Protein AF-A0A524P152-F1 (afdb_monomer)

Solvent-accessible surface area (backbone atoms only — not comparable to full-atom values): 6183 Å² total; per-residue (Å²): 142,79,65,71,64,61,44,56,47,36,22,61,56,45,29,46,47,77,41,80,90,74,22,30,39,37,40,33,74,61,73,58,94,95,46,60,65,48,78,47,65,31,60,52,102,56,41,26,31,38,41,35,40,31,69,88,78,32,38,36,35,41,30,28,68,40,44,80,50,45,88,43,56,32,80,39,44,29,40,40,49,99,88,68,53,75,42,82,50,85,67,97,57,68,50,51,34,30,67,70,37,72,51,70,46,69,61,90,127

Secondary structure (DSSP, 8-state):
--HHHHHHHHHHHHTEEEETTTTEEEE---PPTT-SEEEEEEE-SSEEEEEEEETTT-EEEEEEEEES-TT-EE-EEEEE-TTS-EEEPP-SS-EE--TT-EEEEE---

Foldseek 3Di:
DPPPPVQVVQCVQQVWDADQVQLEIETAHDDDPPDQKDWGWHDDPFWIWTWIAGNVQQKIKTATQDGPAQARWRPFYWYQYPVRDTDTWDDPDTQTNHHGGMDMTGDDD

Radius of gyration: 13.33 Å; Cα contacts (8 Å, |Δi|>4): 227; chains: 1; bounding box: 30×37×34 Å

Mean predicted aligned error: 5.1 Å

Sequence (109 aa):
MTHPVIWAVLPALAGMFYNVADETIIISPKVLAGTDNIRLPVFFPKAWFMMEFNINTKYVSLTVIYSKNPEANIEKILYRNLQGHDFRLPLLQPFILEEGEVWKGEIPY

Nearest PDB structures (foldseek):
  6wts-assembly1_C  TM=5.956E-01  e=7.957E-01  Paraclostridium sordellii
  8jb5-assembly1_A  TM=6.070E-01  e=2.583E+00  Paraclostridium sordellii ATCC 9714
  8x2h-assembly1_A  TM=6.963E-01  e=4.525E+00  Paraclostridium sordellii ATCC 9714
  7ekx-assembly2_B  TM=3.673E-01  e=1.559E+00  Nakaseomyces glabratus CBS 138
  5d06-assembly2_B  TM=3.327E-01  e=1.474E+00  Nakaseomyces glabratus CBS 138

Structure (mmCIF, N/CA/C/O backbone):
data_AF-A0A524P152-F1
#
_entry.id   AF-A0A524P152-F1
#
loop_
_atom_site.group_PDB
_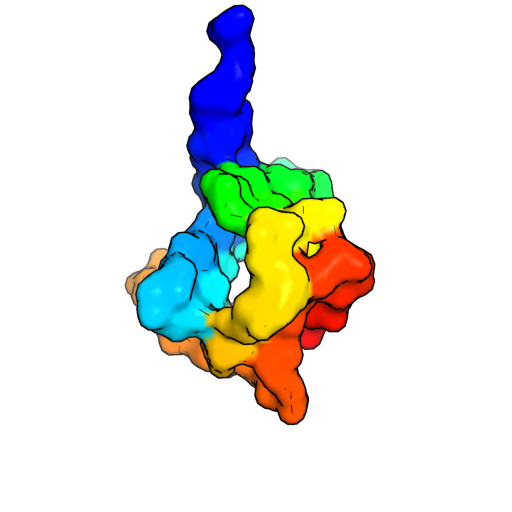atom_site.id
_atom_site.type_symbol
_atom_site.label_atom_id
_atom_site.label_alt_id
_atom_site.label_comp_id
_atom_site.label_asym_id
_atom_site.label_entity_id
_atom_site.label_seq_id
_atom_site.pdbx_PDB_ins_code
_atom_site.Cartn_x
_atom_site.Cartn_y
_atom_site.Cartn_z
_atom_site.occupancy
_atom_site.B_iso_or_equiv
_atom_site.auth_seq_id
_atom_site.auth_comp_id
_atom_site.auth_asym_id
_atom_site.auth_atom_id
_atom_site.pdbx_PDB_model_num
ATOM 1 N N . MET A 1 1 ? -12.929 26.382 2.096 1.00 42.88 1 MET A N 1
ATOM 2 C CA . MET A 1 1 ? -13.582 25.242 1.409 1.00 42.88 1 MET A CA 1
ATOM 3 C C . MET A 1 1 ? -12.719 24.773 0.231 1.00 42.88 1 MET A C 1
ATOM 5 O O . MET A 1 1 ? -13.077 25.001 -0.912 1.00 42.88 1 MET A O 1
ATOM 9 N N . THR A 1 2 ? -11.563 24.151 0.490 1.00 44.62 2 THR A N 1
ATOM 10 C CA . THR A 1 2 ? -10.563 23.768 -0.542 1.00 44.62 2 THR A CA 1
ATOM 11 C C . THR A 1 2 ? -10.142 22.294 -0.470 1.00 44.62 2 THR A C 1
ATOM 13 O O . THR A 1 2 ? -9.168 21.890 -1.095 1.00 44.62 2 THR A O 1
ATOM 16 N N . HIS A 1 3 ? -10.846 21.461 0.297 1.00 54.84 3 HIS A N 1
ATOM 17 C CA . HIS A 1 3 ? -10.335 20.141 0.686 1.00 54.84 3 HIS A CA 1
ATOM 18 C C . HIS A 1 3 ? -10.941 18.889 0.016 1.00 54.84 3 HIS A C 1
ATOM 20 O O . HIS A 1 3 ? -10.314 17.851 0.157 1.00 54.84 3 HIS A O 1
ATOM 26 N N . PRO A 1 4 ? -12.031 18.898 -0.781 1.00 56.09 4 PRO A N 1
ATOM 27 C CA . PRO A 1 4 ? -12.470 17.663 -1.453 1.00 56.09 4 PRO A CA 1
ATOM 28 C C . PRO A 1 4 ? -11.577 17.255 -2.636 1.00 56.09 4 PRO A C 1
ATOM 30 O O . PRO A 1 4 ? -11.316 16.076 -2.851 1.00 56.09 4 PRO A O 1
ATOM 33 N N . VAL A 1 5 ? -11.095 18.234 -3.411 1.00 59.53 5 VAL A N 1
ATOM 34 C CA . VAL A 1 5 ? -10.416 17.974 -4.693 1.00 59.53 5 VAL A CA 1
ATOM 35 C C . VAL A 1 5 ? -9.022 17.388 -4.474 1.00 59.53 5 VAL A C 1
ATOM 37 O O . VAL A 1 5 ? -8.680 16.380 -5.080 1.00 59.53 5 VAL A O 1
ATOM 40 N N . ILE A 1 6 ? -8.239 17.957 -3.553 1.00 63.94 6 ILE A N 1
ATOM 41 C CA . ILE A 1 6 ? -6.885 17.464 -3.242 1.00 63.94 6 ILE A CA 1
ATOM 42 C C . ILE A 1 6 ? -6.935 16.019 -2.717 1.00 63.94 6 ILE A C 1
ATOM 44 O O . ILE A 1 6 ? -6.078 15.206 -3.054 1.00 63.94 6 ILE A O 1
ATOM 48 N N . TRP A 1 7 ? -7.974 15.675 -1.952 1.00 62.25 7 TRP A N 1
ATOM 49 C CA . TRP A 1 7 ? -8.138 14.347 -1.362 1.00 62.25 7 TRP A CA 1
ATOM 50 C C . TRP A 1 7 ? -8.491 13.277 -2.391 1.00 62.25 7 TRP A C 1
ATOM 52 O O . TRP A 1 7 ? -8.146 12.124 -2.184 1.00 62.25 7 TRP A O 1
ATOM 62 N N . ALA A 1 8 ? -9.143 13.641 -3.497 1.00 63.44 8 ALA A N 1
ATOM 63 C CA . ALA A 1 8 ? -9.403 12.722 -4.604 1.00 63.44 8 ALA A CA 1
ATOM 64 C C . ALA A 1 8 ? -8.204 12.612 -5.563 1.00 63.44 8 ALA A C 1
ATOM 66 O O . ALA A 1 8 ? -7.939 11.544 -6.115 1.00 63.44 8 ALA A O 1
ATOM 67 N N . VAL A 1 9 ? -7.459 13.706 -5.746 1.00 74.25 9 VAL A N 1
ATOM 68 C CA . VAL A 1 9 ? -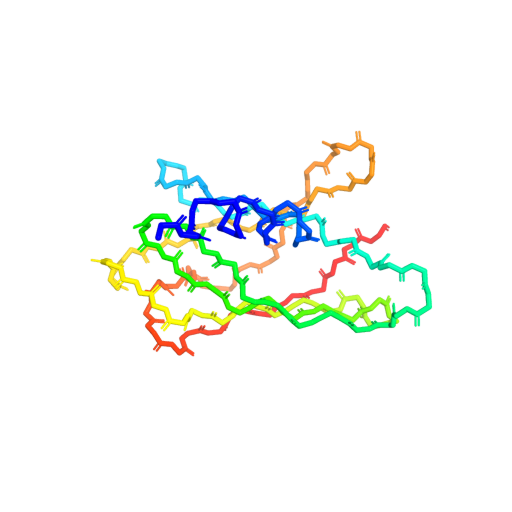6.321 13.766 -6.676 1.00 74.25 9 VAL A CA 1
ATOM 69 C C . VAL A 1 9 ? -5.138 12.940 -6.175 1.00 74.25 9 VAL A C 1
ATOM 71 O O . VAL A 1 9 ? -4.519 12.231 -6.963 1.00 74.25 9 VAL A O 1
ATOM 74 N N . LEU A 1 10 ? -4.828 12.984 -4.878 1.00 77.50 10 LEU A N 1
ATOM 75 C CA . LEU A 1 10 ? -3.655 12.290 -4.341 1.00 77.50 10 LEU A CA 1
ATOM 76 C C . LEU A 1 10 ? -3.740 10.753 -4.437 1.00 77.50 10 LEU A C 1
ATOM 78 O O . LEU A 1 10 ? -2.782 10.166 -4.935 1.00 77.50 10 LEU A O 1
ATOM 82 N N . PRO A 1 11 ? -4.857 10.081 -4.085 1.00 76.19 11 PRO A N 1
ATOM 83 C CA . PRO A 1 11 ? -5.033 8.651 -4.343 1.00 76.19 11 PRO A CA 1
ATOM 84 C C . PRO A 1 11 ? -4.954 8.292 -5.828 1.00 76.19 11 PRO A C 1
ATOM 86 O O . PRO A 1 11 ? -4.365 7.273 -6.181 1.00 76.19 11 PRO A O 1
ATOM 89 N N . ALA A 1 12 ? -5.494 9.141 -6.709 1.00 78.62 12 ALA A N 1
ATOM 90 C CA . ALA A 1 12 ? -5.432 8.916 -8.150 1.00 78.62 12 ALA A CA 1
ATOM 91 C C . ALA A 1 12 ? -3.994 9.007 -8.691 1.00 78.62 12 ALA A C 1
ATOM 93 O O . ALA A 1 12 ? -3.588 8.162 -9.486 1.00 78.62 12 ALA A O 1
ATOM 94 N N . LEU A 1 13 ? -3.209 9.987 -8.228 1.00 80.00 13 LEU A N 1
ATOM 95 C CA . LEU A 1 13 ? -1.786 10.123 -8.567 1.00 80.00 13 LEU A CA 1
ATOM 96 C C . LEU A 1 13 ? -0.943 8.986 -7.976 1.00 80.00 13 LEU A C 1
ATOM 98 O O . LEU A 1 13 ? -0.031 8.492 -8.633 1.00 80.00 13 LEU A O 1
ATOM 102 N N . ALA A 1 14 ? -1.279 8.538 -6.766 1.00 81.88 14 ALA A N 1
ATOM 103 C CA . ALA A 1 14 ? -0.669 7.373 -6.133 1.00 81.88 14 ALA A CA 1
ATOM 104 C C . ALA A 1 14 ? -1.012 6.054 -6.841 1.00 81.88 14 ALA A C 1
ATOM 106 O O . ALA A 1 14 ? -0.333 5.049 -6.648 1.00 81.88 14 ALA A O 1
ATOM 107 N N . GLY A 1 15 ? -2.116 6.038 -7.594 1.00 88.69 15 GLY A N 1
ATOM 108 C CA . GLY A 1 15 ? -2.754 4.815 -8.064 1.00 88.69 15 GLY A CA 1
ATOM 109 C C . GLY A 1 15 ? -3.175 3.899 -6.918 1.00 88.69 15 GLY A C 1
ATOM 110 O O . GLY A 1 15 ? -3.094 2.683 -7.056 1.00 88.69 15 GLY A O 1
ATOM 111 N N . MET A 1 16 ? -3.577 4.460 -5.777 1.00 92.88 16 MET A N 1
ATOM 112 C CA . MET A 1 16 ? -3.864 3.703 -4.563 1.00 92.88 16 MET A CA 1
ATOM 113 C C . MET A 1 16 ? -5.361 3.689 -4.26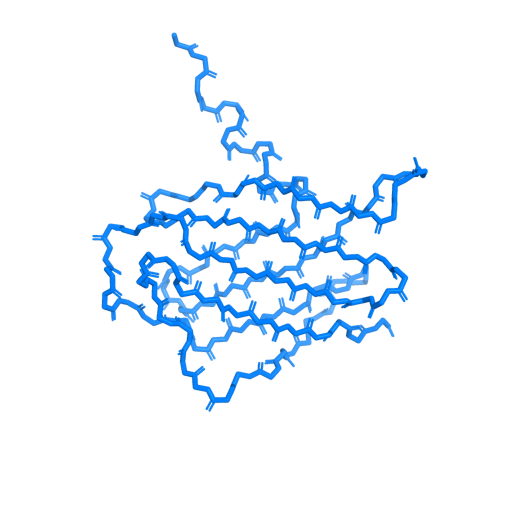0 1.00 92.88 16 MET A C 1
ATOM 115 O O . MET A 1 16 ? -6.031 4.723 -4.280 1.00 92.88 16 MET A O 1
ATOM 119 N N . PHE A 1 17 ? -5.880 2.509 -3.943 1.00 92.62 17 PHE A N 1
ATOM 120 C CA . PHE A 1 17 ? -7.271 2.278 -3.580 1.00 92.62 17 PHE A CA 1
ATOM 121 C C . PHE A 1 17 ? -7.342 1.445 -2.303 1.00 92.62 17 PHE A C 1
ATOM 123 O O . PHE A 1 17 ? -6.570 0.507 -2.127 1.00 92.62 17 PHE A O 1
ATOM 130 N N . TYR A 1 18 ? -8.282 1.777 -1.424 1.00 91.75 18 TYR A N 1
ATOM 131 C CA . TYR A 1 18 ? -8.490 1.070 -0.168 1.00 91.75 18 TYR A CA 1
ATOM 132 C C . TYR A 1 18 ? -9.931 0.573 -0.080 1.00 91.75 18 TYR A C 1
ATOM 134 O O . TYR A 1 18 ? -10.875 1.366 -0.015 1.00 91.75 18 TYR A O 1
ATOM 142 N N . ASN A 1 19 ? -10.086 -0.750 -0.067 1.00 91.31 19 ASN A N 1
ATOM 143 C CA . ASN A 1 19 ? -11.352 -1.419 0.170 1.00 91.31 19 ASN A CA 1
ATOM 144 C C . ASN A 1 19 ? -11.427 -1.883 1.626 1.00 91.31 19 ASN A C 1
ATOM 146 O O . ASN A 1 19 ? -10.788 -2.858 2.013 1.00 91.31 19 ASN A O 1
ATOM 150 N N . VAL A 1 20 ? -12.241 -1.184 2.414 1.00 86.81 20 VAL A N 1
ATOM 151 C CA . VAL A 1 20 ? -12.442 -1.489 3.836 1.00 86.81 20 VAL A CA 1
ATOM 152 C C . VAL A 1 20 ? -13.207 -2.801 4.035 1.00 86.81 20 VAL A C 1
ATOM 154 O O . VAL A 1 20 ? -12.990 -3.467 5.035 1.00 86.81 20 VAL A O 1
ATOM 157 N N . ALA A 1 21 ? -14.121 -3.158 3.127 1.00 87.94 21 ALA A N 1
ATOM 158 C CA . ALA A 1 21 ? -14.954 -4.352 3.287 1.00 87.94 21 ALA A CA 1
ATOM 159 C C . ALA A 1 21 ? -14.160 -5.644 3.048 1.00 87.94 21 ALA A C 1
ATOM 161 O O . ALA A 1 21 ? -14.381 -6.630 3.739 1.00 87.94 21 ALA A O 1
ATOM 162 N N . ASP A 1 22 ? -13.221 -5.602 2.100 1.00 89.56 22 ASP A N 1
ATOM 163 C CA . ASP A 1 22 ? -12.370 -6.742 1.742 1.00 89.56 22 ASP A CA 1
ATOM 164 C C . ASP A 1 22 ? -10.977 -6.677 2.391 1.00 89.56 22 ASP A C 1
ATOM 166 O O . ASP A 1 22 ? -10.096 -7.450 2.010 1.00 89.56 22 ASP A O 1
ATOM 170 N N . GLU A 1 23 ? -10.745 -5.717 3.296 1.00 92.56 23 GLU A N 1
ATOM 171 C CA . GLU A 1 23 ? -9.466 -5.515 4.001 1.00 92.56 23 GLU A CA 1
ATOM 172 C C . GLU A 1 23 ? -8.269 -5.504 3.036 1.00 92.56 23 GLU A C 1
ATOM 174 O O . GLU A 1 23 ? -7.234 -6.142 3.242 1.00 92.56 23 GLU A O 1
ATOM 179 N N . THR A 1 24 ? -8.450 -4.810 1.909 1.00 94.69 24 THR A N 1
ATOM 180 C CA . THR A 1 24 ? -7.538 -4.869 0.766 1.00 94.69 24 THR A CA 1
ATOM 181 C C . THR A 1 24 ? -7.076 -3.475 0.359 1.00 94.69 24 THR A C 1
ATOM 183 O O . THR A 1 24 ? -7.891 -2.573 0.140 1.00 94.69 24 THR A O 1
ATOM 186 N N . ILE A 1 25 ? -5.767 -3.315 0.171 1.00 94.69 25 ILE A N 1
ATOM 187 C CA . ILE A 1 25 ? -5.172 -2.158 -0.505 1.00 94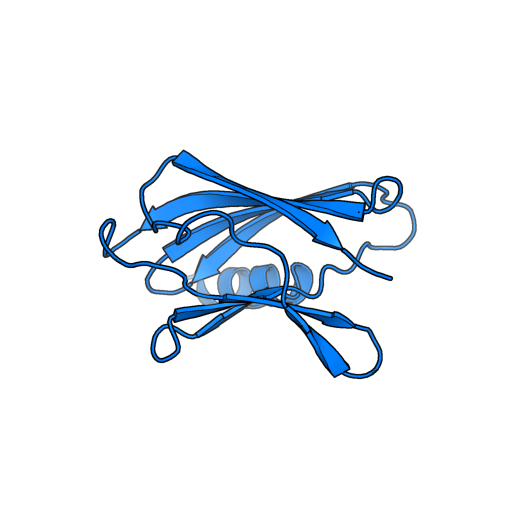.69 25 ILE A CA 1
ATOM 188 C C . ILE A 1 25 ? -4.755 -2.581 -1.913 1.00 94.69 25 ILE A C 1
ATOM 190 O O . ILE A 1 25 ? -4.127 -3.618 -2.103 1.00 94.69 25 ILE A O 1
ATOM 194 N N . ILE A 1 26 ? -5.085 -1.766 -2.907 1.00 94.88 26 ILE A N 1
ATOM 195 C CA . ILE A 1 26 ? -4.614 -1.925 -4.282 1.00 94.88 26 ILE A CA 1
ATOM 196 C C . ILE A 1 26 ? -3.688 -0.754 -4.588 1.00 94.88 26 ILE A C 1
ATOM 198 O O . ILE A 1 26 ? -4.052 0.394 -4.335 1.00 94.88 26 ILE A O 1
ATOM 202 N N . ILE A 1 27 ? -2.513 -1.033 -5.142 1.00 94.25 27 ILE A N 1
ATOM 203 C CA . ILE A 1 27 ? -1.534 -0.034 -5.567 1.00 94.25 27 ILE A CA 1
ATOM 204 C C . ILE A 1 27 ? -1.222 -0.178 -7.057 1.00 94.25 27 ILE A C 1
ATOM 206 O O . ILE A 1 27 ? -1.086 -1.274 -7.595 1.00 94.25 27 ILE A O 1
ATOM 210 N N . SER A 1 28 ? -1.089 0.953 -7.733 1.00 92.38 28 SER A N 1
ATOM 211 C CA . SER A 1 28 ? -0.714 1.067 -9.141 1.00 92.38 28 SER A CA 1
ATOM 212 C C . SER A 1 28 ? 0.109 2.348 -9.322 1.00 92.38 28 SER A C 1
ATOM 214 O O . SER A 1 28 ? -0.340 3.288 -9.984 1.00 92.38 28 SER A O 1
ATOM 216 N N . PRO A 1 29 ? 1.282 2.445 -8.663 1.00 87.12 29 PRO A N 1
ATOM 217 C CA . PRO A 1 29 ? 2.051 3.679 -8.639 1.00 87.12 29 PRO A CA 1
ATOM 218 C C . PRO A 1 29 ? 2.490 4.063 -10.051 1.00 87.12 29 PRO A C 1
ATOM 220 O O . PRO A 1 29 ? 3.026 3.246 -10.802 1.00 87.12 29 PRO A O 1
ATOM 223 N N . LYS A 1 30 ? 2.263 5.328 -10.408 1.00 82.19 30 LYS A N 1
ATOM 224 C CA . LYS A 1 30 ? 2.680 5.907 -11.688 1.00 82.19 30 LYS A CA 1
ATOM 225 C C . LYS A 1 30 ? 3.654 7.034 -11.426 1.00 82.19 30 LYS A C 1
ATOM 227 O O . LYS A 1 30 ? 3.328 7.993 -10.738 1.00 82.19 30 LYS A O 1
ATOM 232 N N . VAL A 1 31 ? 4.837 6.915 -12.005 1.00 77.94 31 VAL A N 1
ATOM 233 C CA . VAL A 1 31 ? 5.900 7.919 -11.932 1.00 77.94 31 VAL A CA 1
ATOM 234 C C . VAL A 1 31 ? 5.759 8.853 -13.118 1.00 77.94 31 VAL A C 1
ATOM 236 O O . VAL A 1 31 ? 5.528 8.407 -14.242 1.00 77.94 31 VAL A O 1
ATOM 239 N N . LEU A 1 32 ? 5.817 10.158 -12.856 1.00 75.19 32 LEU A N 1
ATOM 240 C CA . LEU A 1 32 ? 5.799 11.158 -13.916 1.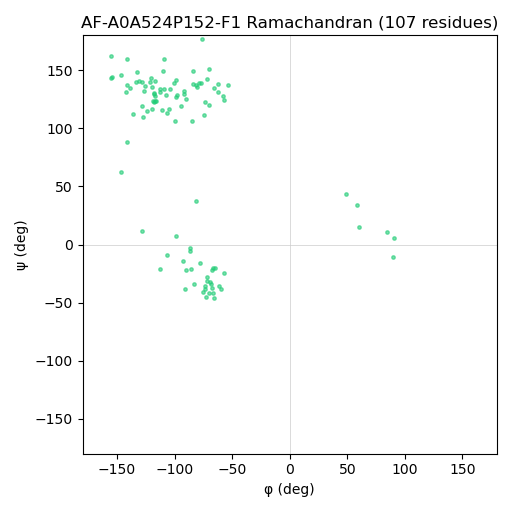00 75.19 32 LEU A CA 1
ATOM 241 C C . LEU A 1 32 ? 7.128 11.095 -14.676 1.00 75.19 32 LEU A C 1
ATOM 243 O O . LEU A 1 32 ? 8.162 10.726 -14.123 1.00 75.19 32 LEU A O 1
ATOM 247 N N . ALA A 1 33 ? 7.106 11.458 -15.957 1.00 72.81 33 ALA A N 1
ATOM 248 C CA . ALA A 1 33 ? 8.324 11.500 -16.753 1.00 72.81 33 ALA A CA 1
ATOM 249 C C . ALA A 1 33 ? 9.358 12.430 -16.088 1.00 72.81 33 ALA A C 1
ATOM 251 O O . ALA A 1 33 ? 9.065 13.595 -15.821 1.00 72.81 33 ALA A O 1
ATOM 252 N N . GLY A 1 34 ? 10.556 11.904 -15.825 1.00 74.12 34 GLY A N 1
ATOM 253 C CA . GLY A 1 34 ? 11.648 12.650 -15.196 1.00 74.12 34 GLY A CA 1
ATOM 254 C C . GLY A 1 34 ? 11.703 12.583 -13.666 1.00 74.12 34 GLY A C 1
ATOM 255 O O . GLY A 1 34 ? 12.547 13.264 -13.085 1.00 74.12 34 GLY A O 1
ATOM 256 N N . THR A 1 35 ? 10.859 11.782 -13.003 1.00 82.62 35 THR A N 1
ATOM 257 C CA . THR A 1 35 ? 11.010 11.479 -11.571 1.00 82.62 35 THR A CA 1
ATOM 258 C C . THR A 1 35 ? 11.245 9.991 -11.328 1.00 82.62 35 THR A C 1
ATOM 260 O O . THR A 1 35 ? 10.484 9.143 -11.778 1.00 82.62 35 THR A O 1
ATOM 263 N N . ASP A 1 36 ? 12.286 9.679 -10.554 1.00 86.81 36 ASP A N 1
ATOM 264 C CA . ASP A 1 36 ? 12.612 8.295 -10.181 1.00 86.81 36 ASP A CA 1
ATOM 265 C C . ASP A 1 36 ? 11.929 7.858 -8.885 1.00 86.81 36 ASP A C 1
ATOM 267 O O . ASP A 1 36 ? 11.775 6.668 -8.615 1.00 86.81 36 ASP A O 1
ATOM 271 N N . ASN A 1 37 ? 11.546 8.836 -8.064 1.00 88.94 37 ASN A N 1
ATOM 272 C CA . ASN A 1 37 ? 10.973 8.636 -6.746 1.00 88.94 37 ASN A CA 1
ATOM 273 C C . ASN A 1 37 ? 9.674 9.418 -6.616 1.00 88.94 37 ASN A C 1
ATOM 275 O O . ASN A 1 37 ? 9.583 10.579 -7.024 1.00 88.94 37 ASN A O 1
ATOM 279 N N . ILE A 1 38 ? 8.696 8.795 -5.977 1.00 89.56 38 ILE A N 1
ATOM 280 C CA . ILE A 1 38 ? 7.475 9.435 -5.518 1.00 89.56 38 ILE A CA 1
ATOM 281 C C . ILE A 1 38 ? 7.390 9.275 -4.011 1.00 89.56 38 ILE A C 1
ATOM 283 O O . ILE A 1 38 ? 7.599 8.188 -3.483 1.00 89.56 38 ILE A O 1
ATOM 287 N N . ARG A 1 39 ? 7.031 10.368 -3.340 1.00 92.06 39 ARG A N 1
ATOM 288 C CA . ARG A 1 39 ? 6.625 10.387 -1.940 1.00 92.06 39 ARG A CA 1
ATOM 289 C C . ARG A 1 39 ? 5.412 11.285 -1.814 1.00 92.06 39 ARG A C 1
ATOM 291 O O . ARG A 1 39 ? 5.522 12.490 -2.040 1.00 92.06 39 ARG A O 1
ATOM 298 N N . LEU A 1 40 ? 4.260 10.707 -1.506 1.00 91.25 40 LEU A N 1
ATOM 299 C CA . LEU A 1 40 ? 3.021 11.467 -1.387 1.00 91.25 40 LEU A CA 1
ATOM 300 C C . LEU A 1 40 ? 2.106 10.883 -0.307 1.00 91.25 40 LEU A C 1
ATOM 302 O O . LEU A 1 40 ? 2.058 9.662 -0.131 1.00 91.25 40 LEU A O 1
ATOM 306 N N . PRO A 1 41 ? 1.350 11.738 0.399 1.00 93.00 41 PRO A N 1
ATOM 307 C CA . PRO A 1 41 ? 0.312 11.279 1.300 1.00 93.00 41 PRO A CA 1
ATOM 308 C C . PRO A 1 41 ? -0.953 10.891 0.519 1.00 93.00 41 PRO A C 1
ATOM 310 O O . PRO A 1 41 ? -1.370 11.589 -0.404 1.00 93.00 41 PRO A O 1
ATOM 313 N N . VAL A 1 42 ? -1.585 9.791 0.915 1.00 92.25 42 VAL A N 1
ATOM 314 C CA . VAL A 1 42 ? -2.837 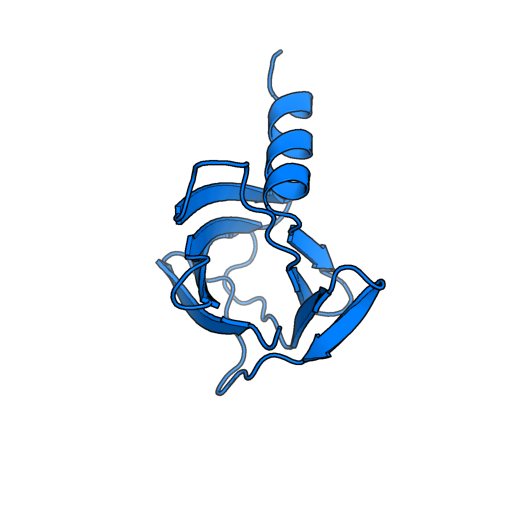9.266 0.366 1.00 92.25 42 VAL A CA 1
ATOM 315 C C . VAL A 1 42 ? -3.890 9.274 1.464 1.00 92.25 42 VAL A C 1
ATOM 317 O O . VAL A 1 42 ? -3.708 8.664 2.518 1.00 92.25 42 VAL A O 1
ATOM 320 N N . PHE A 1 43 ? -5.006 9.952 1.213 1.00 90.69 43 PHE A N 1
ATOM 321 C CA . PHE A 1 43 ? -6.044 10.178 2.212 1.00 90.69 43 PHE A CA 1
ATOM 322 C C . PHE A 1 43 ? -7.309 9.387 1.877 1.00 90.69 43 PHE A C 1
ATOM 324 O O . PHE A 1 43 ? -7.982 9.682 0.890 1.00 90.69 43 PHE A O 1
ATOM 331 N N . PHE A 1 44 ? -7.681 8.432 2.732 1.00 88.94 44 PHE A N 1
ATOM 332 C CA . PHE A 1 44 ? -9.008 7.815 2.716 1.00 88.94 44 PHE A CA 1
ATOM 333 C C . PHE A 1 44 ? -9.833 8.260 3.930 1.00 88.94 44 PHE A C 1
ATOM 335 O O . PHE A 1 44 ? -9.275 8.666 4.951 1.00 88.94 44 PHE A O 1
ATOM 342 N N . PRO A 1 45 ? -11.174 8.148 3.886 1.00 87.12 45 PRO A N 1
ATOM 343 C CA . PRO A 1 45 ? -12.029 8.571 4.998 1.00 87.12 45 PRO A CA 1
ATOM 344 C C . PRO A 1 45 ? -11.729 7.909 6.353 1.00 87.12 45 PRO A C 1
ATOM 346 O O . PRO A 1 45 ? -12.082 8.488 7.386 1.00 87.12 45 PRO A O 1
ATOM 349 N N . LYS A 1 46 ? -11.129 6.707 6.358 1.00 87.06 46 LYS A N 1
ATOM 350 C CA . LYS A 1 46 ? -10.840 5.913 7.567 1.00 87.06 46 LYS A CA 1
ATOM 351 C C . LYS A 1 46 ? -9.353 5.756 7.899 1.00 87.06 46 LYS A C 1
ATOM 353 O O . LYS A 1 46 ? -9.056 5.461 9.048 1.00 87.06 46 LYS A O 1
ATOM 358 N N . ALA A 1 47 ? -8.456 5.942 6.934 1.00 92.12 47 ALA A N 1
ATOM 359 C CA . ALA A 1 47 ? -7.021 5.755 7.122 1.00 92.12 47 ALA A CA 1
ATOM 360 C C . ALA A 1 47 ? -6.231 6.601 6.122 1.00 92.12 47 ALA A C 1
ATOM 362 O O . ALA A 1 47 ? -6.665 6.784 4.979 1.00 92.12 47 ALA A O 1
ATOM 363 N N . TRP A 1 48 ? -5.090 7.125 6.551 1.00 94.50 48 TRP A N 1
ATOM 364 C CA . TRP A 1 48 ? -4.176 7.921 5.741 1.00 94.50 48 TRP A CA 1
ATOM 365 C C . TRP A 1 48 ? -2.818 7.248 5.701 1.00 94.50 48 TRP A C 1
ATOM 367 O O . TRP A 1 48 ? -2.354 6.711 6.705 1.00 94.50 48 TRP A O 1
ATOM 377 N N . PHE A 1 49 ? -2.164 7.329 4.552 1.00 95.44 49 PHE A N 1
ATOM 378 C CA . PHE A 1 49 ? -0.907 6.643 4.312 1.00 95.44 49 PHE A CA 1
ATOM 379 C C . PHE A 1 49 ? 0.111 7.585 3.686 1.00 95.44 49 PHE A C 1
ATOM 381 O O . PHE A 1 49 ? -0.256 8.465 2.914 1.00 95.44 49 PHE A O 1
ATOM 388 N N . MET A 1 50 ? 1.390 7.385 3.974 1.00 96.25 50 MET A N 1
ATOM 389 C CA . MET A 1 50 ? 2.483 7.898 3.160 1.00 96.25 50 MET A CA 1
ATOM 390 C C . MET A 1 50 ? 2.877 6.785 2.202 1.00 96.25 50 MET A C 1
ATOM 392 O O . MET A 1 50 ? 3.280 5.713 2.653 1.00 96.25 50 MET A O 1
ATOM 396 N N . MET A 1 51 ? 2.753 7.031 0.900 1.00 94.75 51 MET A N 1
ATOM 397 C CA . MET A 1 51 ? 3.260 6.121 -0.117 1.00 94.75 51 MET A CA 1
ATOM 398 C C . MET A 1 51 ? 4.607 6.630 -0.612 1.00 94.75 51 MET A C 1
ATOM 400 O O . MET A 1 51 ? 4.721 7.772 -1.064 1.00 94.75 51 MET A O 1
ATOM 404 N N . GLU A 1 52 ? 5.604 5.758 -0.566 1.00 94.81 52 GLU A N 1
ATOM 405 C CA . GLU A 1 52 ? 6.913 5.977 -1.169 1.00 94.81 52 GLU A CA 1
ATOM 406 C C . GLU A 1 52 ? 7.134 4.916 -2.244 1.00 94.81 52 GLU A C 1
ATOM 408 O O . GLU A 1 52 ? 6.916 3.734 -1.991 1.00 94.81 52 GLU A O 1
ATOM 413 N N . PHE A 1 53 ? 7.530 5.322 -3.447 1.00 92.44 53 PHE A N 1
ATOM 414 C CA . PHE A 1 53 ? 7.811 4.416 -4.559 1.00 92.44 53 PHE A CA 1
ATOM 415 C C . PHE A 1 53 ? 9.058 4.864 -5.315 1.00 92.44 53 PHE A C 1
ATOM 417 O O . PHE A 1 53 ? 9.185 6.044 -5.641 1.00 92.44 53 PHE A O 1
ATOM 424 N N . ASN A 1 54 ? 9.947 3.922 -5.629 1.00 91.62 54 ASN A N 1
ATOM 425 C CA . ASN A 1 54 ? 11.132 4.149 -6.454 1.00 91.62 54 ASN A CA 1
ATOM 426 C C . ASN A 1 54 ? 11.062 3.278 -7.715 1.00 91.62 54 ASN A C 1
ATOM 428 O O . ASN A 1 54 ? 10.964 2.055 -7.624 1.00 91.62 54 ASN A O 1
ATOM 432 N N . ILE A 1 55 ? 11.140 3.897 -8.894 1.00 88.81 55 ILE A N 1
ATOM 433 C CA . ILE A 1 55 ? 11.011 3.196 -10.179 1.00 88.81 55 ILE A CA 1
ATOM 434 C C . ILE A 1 55 ? 12.191 2.268 -10.476 1.00 88.81 55 ILE A C 1
ATOM 436 O O . ILE A 1 55 ? 12.010 1.204 -11.066 1.00 88.81 55 ILE A O 1
ATOM 440 N N . ASN A 1 56 ? 13.391 2.658 -10.047 1.00 89.31 56 ASN A N 1
ATOM 441 C CA . ASN A 1 56 ? 14.635 1.955 -10.337 1.00 89.31 56 ASN A CA 1
ATOM 442 C C . ASN A 1 56 ? 14.760 0.690 -9.487 1.00 89.31 56 ASN A C 1
ATOM 444 O O . ASN A 1 56 ? 15.186 -0.351 -9.981 1.00 89.31 56 ASN A O 1
ATOM 448 N N . THR A 1 57 ? 14.372 0.769 -8.212 1.00 91.00 57 THR A N 1
ATOM 449 C CA . THR A 1 57 ? 14.429 -0.367 -7.284 1.00 91.00 57 THR A CA 1
ATOM 450 C C . THR A 1 57 ? 13.124 -1.153 -7.227 1.00 91.00 57 THR A C 1
ATOM 452 O O . THR A 1 57 ? 13.115 -2.255 -6.693 1.00 91.00 57 THR A O 1
ATOM 455 N N . LYS A 1 58 ? 12.025 -0.599 -7.759 1.00 89.94 58 LYS A N 1
ATOM 456 C CA . LYS A 1 58 ? 10.663 -1.162 -7.712 1.00 89.94 58 LYS A CA 1
ATOM 457 C C . LYS A 1 58 ? 10.122 -1.370 -6.298 1.00 89.94 58 LYS A C 1
ATOM 459 O O . LYS A 1 58 ? 9.114 -2.055 -6.120 1.00 89.94 58 LYS A O 1
ATOM 464 N N . TYR A 1 59 ? 10.758 -0.761 -5.302 1.00 93.12 59 TYR A N 1
ATOM 465 C CA . TYR A 1 59 ? 10.287 -0.808 -3.929 1.00 93.12 59 TYR A CA 1
ATOM 466 C C . TYR A 1 59 ? 9.170 0.197 -3.712 1.00 93.12 59 TYR A C 1
ATOM 468 O O . TYR A 1 59 ? 9.266 1.365 -4.100 1.00 93.12 59 TYR A O 1
ATOM 476 N N . VAL A 1 60 ? 8.140 -0.275 -3.025 1.00 94.06 60 VAL A N 1
ATOM 477 C CA . VAL A 1 60 ? 7.063 0.529 -2.472 1.00 94.06 60 VAL A CA 1
ATOM 478 C C . VAL A 1 60 ? 7.069 0.397 -0.952 1.00 94.06 60 VAL A C 1
ATOM 480 O O . VAL A 1 60 ? 7.309 -0.679 -0.403 1.00 94.06 60 VAL A O 1
ATOM 483 N N . SER A 1 61 ? 6.806 1.505 -0.271 1.00 95.69 61 SER A N 1
ATOM 484 C CA . SER A 1 61 ? 6.575 1.559 1.166 1.00 95.69 61 SER A CA 1
ATOM 485 C C . SER A 1 61 ? 5.247 2.252 1.423 1.00 95.69 61 SER A C 1
ATOM 487 O O . SER A 1 61 ? 4.956 3.285 0.818 1.00 95.69 61 SER A O 1
ATOM 489 N N . LEU A 1 62 ? 4.464 1.696 2.340 1.00 96.25 62 LEU A N 1
ATOM 490 C CA . LEU A 1 62 ? 3.243 2.291 2.862 1.00 96.25 62 LEU A CA 1
ATOM 491 C C . LEU A 1 62 ? 3.426 2.484 4.361 1.00 96.25 62 LEU A C 1
ATOM 493 O O . LEU A 1 62 ? 3.579 1.509 5.089 1.00 96.25 62 LEU A O 1
ATOM 497 N N . THR A 1 63 ? 3.410 3.732 4.817 1.00 97.31 63 THR A N 1
ATOM 498 C CA . THR A 1 63 ? 3.410 4.062 6.247 1.00 97.31 63 THR A CA 1
ATOM 499 C C . THR A 1 63 ? 2.040 4.576 6.637 1.00 97.31 63 THR A C 1
ATOM 501 O O . THR A 1 63 ? 1.540 5.500 5.996 1.00 97.31 63 THR A O 1
ATOM 504 N N . VAL A 1 64 ? 1.434 4.027 7.682 1.00 96.56 64 VAL A N 1
ATOM 505 C CA . VAL A 1 64 ? 0.187 4.568 8.230 1.00 96.56 64 VAL A CA 1
ATOM 506 C C . VAL A 1 64 ? 0.492 5.902 8.913 1.00 96.56 64 VAL A C 1
ATOM 508 O O . VAL A 1 64 ? 1.297 5.970 9.837 1.00 96.56 64 VAL A O 1
ATOM 511 N N . ILE A 1 65 ? -0.135 6.980 8.443 1.00 95.88 65 ILE A N 1
ATOM 512 C CA . ILE A 1 65 ? -0.010 8.319 9.043 1.00 95.88 65 ILE A CA 1
ATOM 513 C C . ILE A 1 65 ? -1.098 8.534 10.094 1.00 95.88 65 ILE A C 1
ATOM 515 O O . ILE A 1 65 ? -0.862 9.191 11.098 1.00 95.88 65 ILE A O 1
ATOM 519 N N . TYR A 1 66 ? -2.305 8.040 9.818 1.00 94.31 66 TYR A N 1
ATOM 520 C CA . TYR A 1 66 ? -3.475 8.220 10.669 1.00 94.31 66 TYR A CA 1
ATOM 521 C C . TYR A 1 66 ? -4.465 7.085 10.434 1.00 94.31 66 TYR A C 1
ATOM 523 O O . TYR A 1 66 ? -4.677 6.679 9.286 1.00 94.31 66 TYR A O 1
ATOM 531 N N . SER A 1 67 ? -5.141 6.634 11.487 1.00 93.62 67 SER A N 1
ATOM 532 C CA . SER A 1 67 ? -6.245 5.683 11.373 1.00 93.62 67 SER A CA 1
ATOM 533 C C . SER A 1 67 ? -7.368 5.997 12.347 1.00 93.62 67 SER A C 1
ATOM 535 O O . SER A 1 67 ? -7.151 6.285 13.520 1.00 93.62 67 SER A O 1
ATOM 537 N N . LYS A 1 68 ? -8.610 5.895 11.865 1.00 92.00 68 LYS A N 1
ATOM 538 C CA . LYS A 1 68 ? -9.804 5.951 12.723 1.00 92.00 68 LYS A CA 1
ATOM 539 C C . LYS A 1 68 ? -10.056 4.643 13.470 1.00 92.00 68 LYS A C 1
ATOM 541 O O . LYS A 1 68 ? -10.877 4.636 14.381 1.00 92.00 68 LYS A O 1
ATOM 546 N N . ASN A 1 69 ? -9.428 3.549 13.042 1.00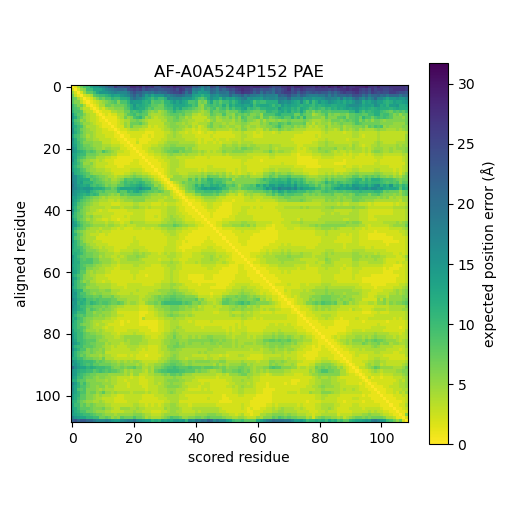 91.00 69 ASN A N 1
ATOM 547 C CA . ASN A 1 69 ? -9.535 2.244 13.679 1.00 91.00 69 ASN A CA 1
ATOM 548 C C . ASN A 1 69 ? -8.158 1.559 13.650 1.00 91.00 69 ASN A C 1
ATOM 550 O O . ASN A 1 69 ? -7.858 0.869 12.673 1.00 91.00 69 ASN A O 1
ATOM 554 N N . PRO A 1 70 ? -7.305 1.794 14.659 1.00 89.31 70 PRO A N 1
ATOM 555 C CA . PRO A 1 70 ? -5.930 1.305 14.656 1.00 89.31 70 PRO A CA 1
ATOM 556 C C . PRO A 1 70 ? -5.817 -0.222 14.738 1.00 89.31 70 PRO A C 1
ATOM 558 O O . PRO A 1 70 ? -4.816 -0.771 14.308 1.00 89.31 70 PRO A O 1
ATOM 561 N N . GLU A 1 71 ? -6.857 -0.913 15.209 1.00 87.81 71 GLU A N 1
ATOM 562 C CA . GLU A 1 71 ? -6.892 -2.381 15.300 1.00 87.81 71 GLU A CA 1
ATOM 563 C C . GLU A 1 71 ? -7.371 -3.059 14.004 1.00 87.81 71 GLU A C 1
ATOM 565 O O . GLU A 1 71 ? -7.434 -4.285 13.924 1.00 87.81 71 GLU A O 1
ATOM 570 N N . ALA A 1 72 ? -7.754 -2.282 12.985 1.00 90.69 72 ALA A N 1
ATOM 571 C CA . ALA A 1 72 ? -8.147 -2.838 11.697 1.00 90.69 72 ALA A CA 1
ATOM 572 C C . ALA A 1 72 ? -6.929 -3.384 10.944 1.00 90.69 72 ALA A C 1
ATOM 574 O O . ALA A 1 72 ? -5.865 -2.764 10.929 1.00 90.69 72 ALA A O 1
ATOM 575 N N . ASN A 1 73 ? -7.128 -4.503 10.252 1.00 93.25 73 ASN A N 1
ATOM 576 C CA . ASN A 1 73 ? -6.078 -5.187 9.513 1.00 93.25 73 ASN A CA 1
ATOM 577 C C . ASN A 1 73 ? -6.285 -5.060 8.005 1.00 93.25 73 ASN A C 1
ATOM 579 O O . ASN A 1 73 ? -7.409 -4.978 7.508 1.00 93.25 73 ASN A O 1
ATOM 583 N N . ILE A 1 74 ? -5.173 -5.055 7.276 1.00 93.06 74 ILE A N 1
ATOM 584 C CA . ILE A 1 74 ? -5.124 -5.251 5.833 1.00 93.06 74 ILE A CA 1
ATOM 585 C C . ILE A 1 74 ? -4.568 -6.649 5.573 1.00 93.06 74 ILE A C 1
ATOM 587 O O . ILE A 1 74 ? -3.392 -6.933 5.812 1.00 93.06 74 ILE A O 1
ATOM 591 N N . GLU A 1 75 ? -5.421 -7.512 5.036 1.00 94.31 75 GLU A N 1
ATOM 592 C CA . GLU A 1 75 ? -5.125 -8.919 4.747 1.00 94.31 75 GLU A CA 1
ATOM 593 C C . GLU A 1 75 ? -4.470 -9.106 3.370 1.00 94.31 75 GLU A C 1
ATOM 595 O O . GLU A 1 75 ? -3.846 -10.137 3.060 1.00 94.31 75 GLU A O 1
ATOM 600 N N . LYS A 1 76 ? -4.656 -8.120 2.484 1.00 94.31 76 LYS A N 1
ATOM 601 C CA . LYS A 1 76 ? -4.187 -8.182 1.098 1.00 94.31 76 LYS A CA 1
ATOM 602 C C . LYS A 1 76 ? -3.679 -6.830 0.624 1.00 94.31 76 LYS A C 1
ATOM 604 O O . LYS A 1 76 ? -4.376 -5.822 0.692 1.00 94.31 76 LYS A O 1
ATOM 609 N N . ILE A 1 77 ? -2.491 -6.848 0.031 1.00 94.75 77 ILE A N 1
ATOM 610 C CA . ILE A 1 77 ? -1.987 -5.757 -0.794 1.00 94.75 77 ILE A CA 1
ATOM 611 C C . ILE A 1 77 ? -1.832 -6.303 -2.209 1.00 94.75 77 ILE A C 1
ATOM 613 O O . ILE A 1 77 ? -1.174 -7.323 -2.428 1.00 94.75 77 ILE A O 1
ATOM 617 N N . LEU A 1 78 ? -2.491 -5.655 -3.162 1.00 95.12 78 LEU A N 1
ATOM 618 C CA . LEU A 1 78 ? -2.489 -6.034 -4.568 1.00 95.12 78 LEU A CA 1
ATOM 619 C C . LEU A 1 78 ? -1.756 -4.971 -5.377 1.00 95.12 78 LEU A C 1
ATOM 621 O O . LEU A 1 78 ? -2.024 -3.782 -5.230 1.00 95.12 78 LEU A O 1
ATOM 625 N N . TYR A 1 79 ? -0.871 -5.395 -6.268 1.00 94.31 79 TYR A N 1
ATOM 626 C CA . TYR A 1 79 ? -0.356 -4.549 -7.333 1.00 94.31 79 TYR A CA 1
ATOM 627 C C . TYR A 1 79 ? -1.220 -4.706 -8.582 1.00 94.31 79 TYR A C 1
ATOM 629 O O . TYR A 1 79 ? -1.423 -5.829 -9.035 1.00 94.31 79 TYR A O 1
ATOM 637 N N . ARG A 1 80 ? -1.675 -3.595 -9.164 1.00 93.06 80 ARG A N 1
ATOM 638 C CA . ARG A 1 80 ? -2.359 -3.578 -10.460 1.00 93.06 80 ARG A CA 1
ATOM 639 C C . ARG A 1 80 ? -1.434 -3.050 -11.548 1.00 93.06 80 ARG A C 1
ATOM 641 O O . ARG A 1 80 ? -1.051 -1.875 -11.521 1.00 93.06 80 ARG A O 1
ATOM 648 N N . ASN A 1 81 ? -1.126 -3.898 -12.526 1.00 89.75 81 ASN A N 1
ATOM 649 C CA . ASN A 1 81 ? -0.282 -3.520 -13.658 1.00 89.75 81 ASN A CA 1
ATOM 650 C C . ASN A 1 81 ? -1.034 -2.656 -14.693 1.00 89.75 81 ASN A C 1
ATOM 652 O O . ASN A 1 81 ? -2.238 -2.412 -14.591 1.00 89.75 81 ASN A O 1
ATOM 656 N N . LEU A 1 82 ? -0.324 -2.212 -15.735 1.00 84.75 82 LEU A N 1
ATOM 657 C CA . LEU A 1 82 ? -0.890 -1.380 -16.809 1.00 84.75 82 LEU A CA 1
ATOM 658 C C . LEU A 1 82 ? -1.966 -2.089 -17.652 1.00 84.75 82 LEU A C 1
ATOM 660 O O . LEU A 1 82 ? -2.759 -1.419 -18.307 1.00 84.75 82 LEU A O 1
ATOM 664 N N . GLN A 1 83 ? -1.998 -3.422 -17.636 1.00 88.69 83 GLN A N 1
ATOM 665 C CA . GLN A 1 83 ? -3.005 -4.241 -18.319 1.00 88.69 83 GLN A CA 1
ATOM 666 C C . GLN A 1 83 ? -4.254 -4.458 -17.446 1.00 88.69 83 GLN A C 1
ATOM 668 O O . GLN A 1 83 ? -5.239 -5.019 -17.915 1.00 88.69 83 GLN A O 1
ATOM 673 N N . GLY A 1 84 ? -4.230 -4.004 -16.186 1.00 85.69 84 GLY A N 1
ATOM 674 C CA . GLY A 1 84 ? -5.316 -4.178 -15.225 1.00 85.69 84 GLY A CA 1
ATOM 675 C C . GLY A 1 84 ? -5.294 -5.515 -14.482 1.00 85.69 84 GLY A C 1
ATOM 676 O O . GLY A 1 84 ? -6.267 -5.829 -13.804 1.00 85.69 84 GLY A O 1
ATOM 677 N N . HIS A 1 85 ? -4.217 -6.298 -14.594 1.00 91.06 85 HIS A N 1
ATOM 678 C CA . HIS A 1 85 ? -4.058 -7.545 -13.849 1.00 91.06 85 HIS A CA 1
ATOM 679 C C . HIS A 1 85 ? -3.559 -7.279 -12.430 1.00 91.06 85 HIS A C 1
ATOM 681 O O . HIS A 1 85 ? -2.633 -6.486 -12.230 1.00 91.06 85 HIS A O 1
ATOM 687 N N . ASP A 1 86 ? -4.159 -7.988 -11.474 1.00 92.75 86 ASP A N 1
ATOM 688 C CA . ASP A 1 86 ? -3.847 -7.878 -10.054 1.00 92.75 86 ASP A CA 1
ATOM 689 C C . ASP A 1 86 ? -2.888 -8.991 -9.616 1.00 92.75 86 ASP A C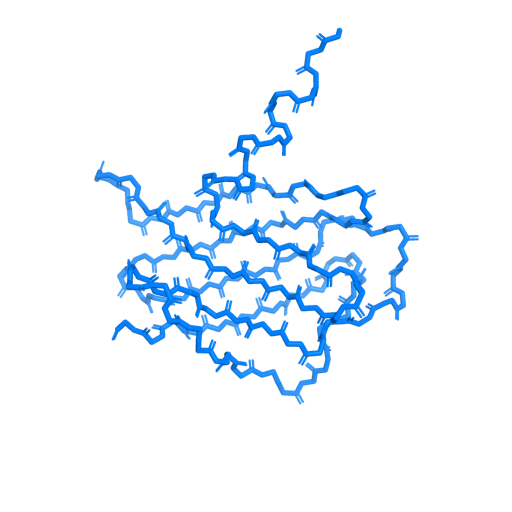 1
ATOM 691 O O . ASP A 1 86 ? -3.138 -10.179 -9.826 1.00 92.75 86 ASP A O 1
ATOM 695 N N . PHE A 1 87 ? -1.804 -8.597 -8.954 1.00 93.50 87 PHE A N 1
ATOM 696 C CA . PHE A 1 87 ? -0.793 -9.480 -8.385 1.00 93.50 87 PHE A CA 1
ATOM 697 C C . PHE A 1 87 ? -0.780 -9.311 -6.873 1.00 93.50 87 PHE A C 1
ATOM 699 O O . PHE A 1 87 ? -0.660 -8.195 -6.367 1.00 93.50 87 PHE A O 1
ATOM 706 N N . ARG A 1 88 ? -0.889 -10.414 -6.131 1.00 93.62 88 ARG A N 1
ATOM 707 C CA . ARG A 1 88 ? -0.798 -10.361 -4.671 1.00 93.62 88 ARG A CA 1
ATOM 708 C C . ARG A 1 88 ? 0.649 -10.121 -4.258 1.00 93.62 88 ARG A C 1
ATOM 710 O O . ARG A 1 88 ? 1.525 -10.912 -4.599 1.00 93.62 88 ARG A O 1
ATOM 717 N N . LEU A 1 89 ? 0.875 -9.052 -3.505 1.00 93.31 89 LEU A N 1
ATOM 718 C CA . LEU A 1 89 ? 2.169 -8.766 -2.903 1.00 93.31 89 LEU A CA 1
ATOM 719 C C . LEU A 1 89 ? 2.309 -9.523 -1.573 1.00 93.31 89 LEU A C 1
ATOM 721 O O . LEU A 1 89 ? 1.302 -9.784 -0.903 1.00 93.31 89 LEU A O 1
ATOM 725 N N . PRO A 1 90 ? 3.536 -9.912 -1.191 1.00 90.06 90 PRO A N 1
ATOM 726 C CA . PRO A 1 90 ? 3.762 -10.663 0.032 1.00 90.06 90 PRO A CA 1
ATOM 727 C C . PRO A 1 90 ? 3.422 -9.829 1.277 1.00 90.06 90 PRO A C 1
ATOM 729 O O . PRO A 1 90 ? 3.823 -8.673 1.419 1.00 90.06 90 PRO A O 1
ATOM 732 N N . LEU A 1 91 ? 2.706 -10.467 2.199 1.00 89.19 91 LEU A N 1
ATOM 733 C CA . LEU A 1 91 ? 2.410 -9.995 3.548 1.00 89.19 91 LEU A CA 1
ATOM 734 C C . LEU A 1 91 ? 2.830 -11.114 4.500 1.00 89.19 91 LEU A C 1
ATOM 736 O O . LEU A 1 91 ? 2.229 -12.186 4.489 1.00 89.19 91 LEU A O 1
ATOM 740 N N . LEU A 1 92 ? 3.906 -10.892 5.260 1.00 83.81 92 LEU A N 1
ATOM 741 C CA . LEU A 1 92 ? 4.385 -11.859 6.259 1.00 83.81 92 LEU A CA 1
ATOM 742 C C . LEU A 1 92 ? 3.448 -11.926 7.470 1.00 83.81 92 LEU A C 1
ATOM 744 O O . LEU A 1 92 ? 3.298 -12.975 8.088 1.00 83.81 92 LEU A O 1
ATOM 748 N N . GLN A 1 93 ? 2.816 -10.798 7.772 1.00 86.38 93 GLN A N 1
ATOM 749 C CA . GLN A 1 93 ? 1.797 -10.615 8.792 1.00 86.38 93 GLN A CA 1
ATOM 750 C C . GLN A 1 93 ? 0.734 -9.651 8.243 1.00 86.38 93 GLN A C 1
ATOM 752 O O . GLN A 1 93 ? 1.037 -8.917 7.290 1.00 86.38 93 GLN A O 1
ATOM 757 N N . PRO A 1 94 ? -0.486 -9.641 8.806 1.00 89.25 94 PRO A N 1
ATOM 758 C CA . PRO A 1 94 ? -1.472 -8.617 8.486 1.00 89.25 94 PRO A CA 1
ATOM 759 C C . PRO A 1 94 ? -0.880 -7.219 8.683 1.00 89.25 94 PRO A C 1
ATOM 761 O O . PRO A 1 94 ? -0.161 -6.977 9.653 1.00 89.25 94 PRO A O 1
ATOM 764 N N . PHE A 1 95 ? -1.151 -6.308 7.749 1.00 92.75 95 PHE A N 1
ATOM 765 C CA . PHE A 1 95 ? -0.688 -4.926 7.857 1.00 92.75 95 PHE A CA 1
ATOM 766 C C . PHE A 1 95 ? -1.695 -4.143 8.699 1.00 92.75 95 PHE A C 1
ATOM 768 O O . PHE A 1 95 ? -2.815 -3.878 8.261 1.00 92.75 95 PHE A O 1
ATOM 775 N N . ILE A 1 96 ? -1.304 -3.846 9.934 1.00 94.50 96 ILE A N 1
ATOM 776 C CA . ILE A 1 96 ? -2.164 -3.226 10.942 1.00 94.50 96 ILE A CA 1
ATOM 777 C C . ILE A 1 96 ? -2.290 -1.733 10.630 1.00 94.50 96 ILE A C 1
ATOM 779 O O . ILE A 1 96 ? -1.318 -1.072 10.268 1.00 94.50 96 ILE A O 1
ATOM 783 N N . LEU A 1 97 ? -3.485 -1.165 10.772 1.00 94.06 97 LEU A N 1
ATOM 784 C CA . LEU A 1 97 ? -3.707 0.264 10.556 1.00 94.06 97 LEU A CA 1
ATOM 785 C C . LEU A 1 97 ? -3.310 1.117 11.771 1.00 94.06 97 LEU A C 1
ATOM 787 O O . LEU A 1 97 ? -3.969 2.112 12.057 1.00 94.06 97 LEU A O 1
ATOM 791 N N . GLU A 1 98 ? -2.237 0.761 12.472 1.00 95.25 98 GLU A N 1
ATOM 792 C CA . GLU A 1 98 ? -1.692 1.531 13.591 1.00 95.25 98 GLU A CA 1
ATOM 793 C C . GLU A 1 98 ? -0.767 2.643 13.079 1.00 95.25 98 GLU A C 1
ATOM 795 O O . GLU A 1 98 ? 0.018 2.433 12.157 1.00 95.25 98 GLU A O 1
ATOM 800 N N . GLU A 1 99 ? -0.853 3.846 13.652 1.00 95.44 99 GLU A N 1
ATOM 801 C CA . GLU A 1 99 ? 0.003 4.966 13.248 1.00 95.44 99 GLU A CA 1
ATOM 802 C C . GLU A 1 99 ? 1.489 4.619 13.392 1.00 95.44 99 GLU A C 1
ATOM 804 O O . GLU A 1 99 ? 1.952 4.198 14.448 1.00 95.44 99 GLU A O 1
ATOM 809 N N . GLY A 1 100 ? 2.251 4.830 12.319 1.00 94.50 100 GLY A N 1
ATOM 810 C CA . GLY A 1 100 ? 3.665 4.474 12.256 1.00 94.50 100 GLY A CA 1
ATOM 811 C C . GLY A 1 100 ? 3.945 3.060 11.750 1.00 94.50 100 GLY A C 1
ATOM 812 O O . GLY A 1 100 ? 5.100 2.794 11.418 1.00 94.50 100 GLY A O 1
ATOM 813 N N . GLU A 1 101 ? 2.938 2.191 11.607 1.00 95.62 101 GLU A N 1
ATOM 814 C CA . GLU A 1 101 ? 3.123 0.873 10.992 1.00 95.62 101 GLU A CA 1
ATOM 815 C C . GLU A 1 101 ? 3.578 1.030 9.534 1.00 95.62 101 GLU A C 1
ATOM 817 O O . GLU A 1 101 ? 3.095 1.896 8.788 1.00 95.62 101 GLU A O 1
ATOM 822 N N . VAL A 1 102 ? 4.543 0.200 9.125 1.00 95.88 102 VAL A N 1
ATOM 823 C CA . VAL A 1 102 ? 5.167 0.281 7.800 1.00 95.88 102 VAL A CA 1
ATOM 824 C C . VAL A 1 102 ? 5.148 -1.067 7.105 1.00 95.88 102 VAL A C 1
ATOM 826 O O . VAL A 1 102 ? 5.824 -2.006 7.519 1.00 95.88 102 VAL A O 1
ATOM 829 N N . TRP A 1 103 ? 4.489 -1.114 5.954 1.00 95.88 103 TRP A N 1
ATOM 830 C CA . TRP A 1 103 ? 4.652 -2.205 5.005 1.00 95.88 103 TRP A CA 1
ATOM 831 C C . TRP A 1 103 ? 5.622 -1.809 3.888 1.00 95.88 103 TRP A C 1
ATOM 833 O O . TRP A 1 103 ? 5.609 -0.673 3.409 1.00 95.88 103 TRP A O 1
ATOM 843 N N . LYS A 1 104 ? 6.456 -2.759 3.451 1.00 94.56 104 LYS A N 1
ATOM 844 C CA . LYS A 1 104 ? 7.377 -2.609 2.317 1.00 94.56 104 LYS A CA 1
ATOM 845 C C . LYS A 1 104 ? 7.292 -3.827 1.412 1.00 94.56 104 LYS A C 1
ATOM 847 O O . LYS A 1 104 ? 7.255 -4.954 1.901 1.00 94.56 104 LYS A O 1
ATOM 852 N N . GLY A 1 105 ? 7.336 -3.601 0.106 1.00 92.94 105 GLY A N 1
ATOM 853 C CA . GLY A 1 105 ? 7.340 -4.675 -0.880 1.00 92.94 105 GLY A CA 1
ATOM 854 C C . GLY A 1 105 ? 7.983 -4.259 -2.193 1.00 92.94 105 GLY A C 1
ATOM 855 O O . GLY A 1 105 ? 8.140 -3.072 -2.475 1.00 92.94 105 GLY A O 1
ATOM 856 N N . GLU A 1 106 ? 8.350 -5.252 -2.995 1.00 93.25 106 GLU A N 1
ATOM 857 C CA . GLU A 1 106 ? 8.822 -5.064 -4.366 1.00 93.25 106 GLU A CA 1
ATOM 858 C C . GLU A 1 106 ? 7.684 -5.364 -5.350 1.00 93.25 106 GLU A C 1
ATOM 860 O O . GLU A 1 106 ? 6.918 -6.314 -5.160 1.00 93.25 106 GLU A O 1
ATOM 865 N N . ILE A 1 107 ? 7.558 -4.544 -6.394 1.00 89.88 107 ILE A N 1
ATOM 866 C CA . ILE A 1 107 ? 6.530 -4.701 -7.425 1.00 89.88 107 ILE A CA 1
ATOM 867 C C . ILE A 1 107 ? 7.048 -5.587 -8.573 1.00 89.88 107 ILE A C 1
ATOM 869 O O . ILE A 1 107 ? 8.065 -5.248 -9.189 1.00 89.88 107 ILE A O 1
ATOM 873 N N . PRO A 1 108 ? 6.336 -6.675 -8.928 1.00 82.44 108 PRO A N 1
ATOM 874 C 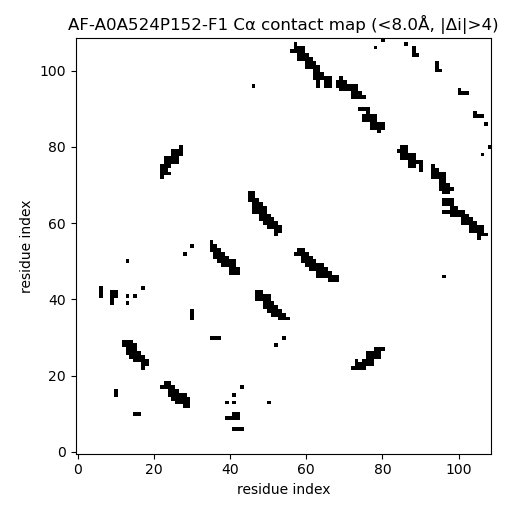CA . PRO A 1 108 ? 6.642 -7.466 -10.113 1.00 82.44 108 PRO A CA 1
ATOM 875 C C . PRO A 1 108 ? 6.177 -6.691 -11.355 1.00 82.44 108 PRO A C 1
ATOM 877 O O . PRO A 1 108 ? 4.984 -6.469 -11.537 1.00 82.44 108 PRO A O 1
ATOM 880 N N . TYR A 1 109 ? 7.118 -6.225 -12.174 1.00 64.94 109 TYR A N 1
ATOM 881 C CA . TYR A 1 109 ? 6.822 -5.562 -13.452 1.00 64.94 109 TYR A CA 1
ATOM 882 C C . TYR A 1 109 ? 6.487 -6.577 -14.544 1.00 64.94 109 TYR A C 1
ATOM 884 O O . TYR A 1 109 ? 7.244 -7.570 -14.641 1.00 64.94 109 TYR A O 1
#

pLDDT: mean 87.48, std 10.84, range [42.88, 97.31]